Protein AF-X1RW38-F1 (afdb_monomer)

Mean predicted aligned error: 13.49 Å

Secondary structure (DSSP, 8-state):
-B-TTSSBS-------STTHHHHHGGG-EEEEEEE--TT-TT-PPEEEEEEE---PPPP-------TTT----------S--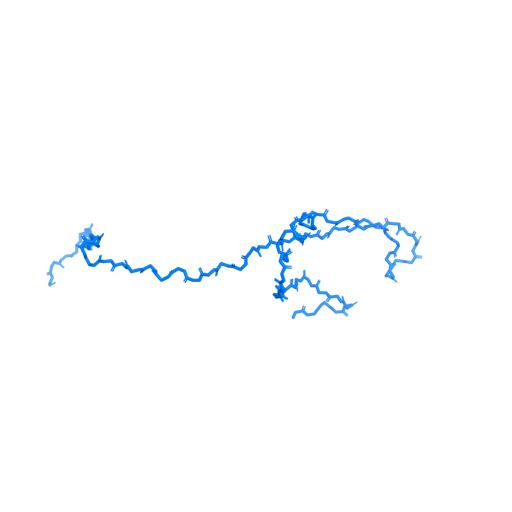--

Nearest PDB structures (foldseek):
  9d7s-assembly2_2w  TM=7.786E-01  e=2.159E-04  Thermus thermophilus HB8
  4v63-assembly1_AX  TM=7.822E-01  e=9.190E-04  Thermus thermophilus HB27
  5u4j-assembly1_v  TM=9.010E-01  e=2.641E-02  Escherichia coli
  5mgp-assembly1_z  TM=6.273E-01  e=1.900E-02  Escherichia coli

Fold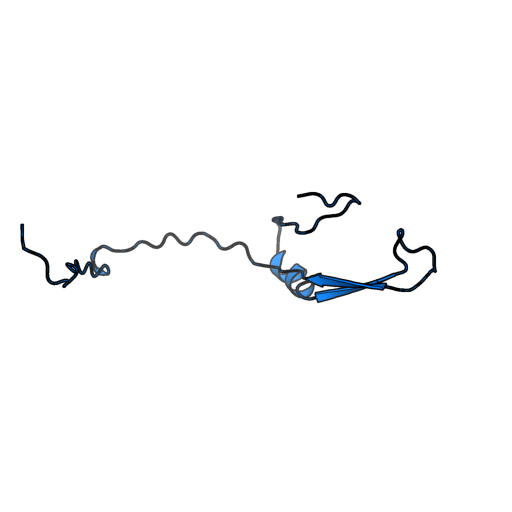seek 3Di:
DADPVGDDPDDDDDDDDPCVLVVCVVVFAKDKDWAQDPPDPPRDIDIDIDGDDGDDDDDPDPPPPDPVNDPDDDDDPPDPDDDD

pLDDT: mean 77.96, std 13.94, range [40.59, 95.38]

Structure (mmCIF, N/CA/C/O backbone):
data_AF-X1RW38-F1
#
_entry.id   AF-X1RW38-F1
#
loop_
_atom_site.group_PDB
_atom_site.id
_atom_site.type_symbol
_atom_site.label_atom_id
_atom_site.label_alt_id
_atom_site.label_comp_id
_atom_site.label_asym_id
_atom_site.label_entity_id
_atom_site.label_seq_id
_atom_site.pdbx_PDB_ins_code
_atom_site.Cartn_x
_atom_site.Cartn_y
_atom_site.Cartn_z
_atom_site.occupancy
_atom_site.B_iso_or_equiv
_atom_site.auth_seq_id
_atom_site.auth_comp_id
_atom_site.auth_asym_id
_atom_site.auth_atom_id
_atom_site.pdbx_PDB_model_num
ATOM 1 N N . TYR A 1 1 ? -13.256 -2.087 -15.136 1.00 46.09 1 TYR A N 1
ATOM 2 C CA . TYR A 1 1 ? -12.377 -1.039 -15.691 1.00 46.09 1 TYR A CA 1
ATOM 3 C C . TYR A 1 1 ? -11.016 -1.648 -16.026 1.00 46.09 1 TYR A C 1
ATOM 5 O O . TYR A 1 1 ? -10.115 -1.621 -15.200 1.00 46.09 1 TYR A O 1
ATOM 13 N N . SER A 1 2 ? -10.885 -2.285 -17.190 1.00 44.66 2 SER A N 1
ATOM 14 C CA . SER A 1 2 ? -9.631 -2.886 -17.671 1.00 44.66 2 SER A CA 1
ATOM 15 C C . SER A 1 2 ? -8.930 -1.917 -18.617 1.00 44.66 2 SER A C 1
ATOM 17 O O . SER A 1 2 ? -9.574 -1.363 -19.504 1.00 44.66 2 SER A O 1
ATOM 19 N N . THR A 1 3 ? -7.630 -1.694 -18.441 1.00 65.12 3 THR A N 1
ATOM 20 C CA . THR A 1 3 ? -6.818 -0.982 -19.436 1.00 65.12 3 THR A CA 1
ATOM 21 C C . THR A 1 3 ? -6.563 -1.884 -20.644 1.00 65.12 3 THR A C 1
ATOM 23 O O . THR A 1 3 ? -6.279 -3.068 -20.472 1.00 65.12 3 THR A O 1
ATOM 26 N N . ASP A 1 4 ? -6.605 -1.319 -21.856 1.00 60.03 4 ASP A N 1
ATOM 27 C CA . ASP A 1 4 ? -6.486 -2.024 -23.153 1.00 60.03 4 ASP A CA 1
ATOM 28 C C . ASP A 1 4 ? -5.220 -2.888 -23.331 1.00 60.03 4 ASP A C 1
ATOM 30 O O . ASP A 1 4 ? -5.103 -3.642 -24.292 1.00 60.03 4 ASP A O 1
ATOM 34 N N . ARG A 1 5 ? -4.244 -2.795 -22.420 1.00 65.62 5 ARG A N 1
ATOM 35 C CA . ARG A 1 5 ? -2.966 -3.529 -22.475 1.00 65.62 5 ARG A CA 1
ATOM 36 C C . ARG A 1 5 ? -2.751 -4.467 -21.280 1.00 65.62 5 ARG A C 1
ATOM 38 O O . ARG A 1 5 ? -1.622 -4.874 -21.019 1.00 65.62 5 ARG A O 1
ATOM 45 N N . GLY A 1 6 ? -3.823 -4.800 -20.557 1.00 71.44 6 GLY A N 1
ATOM 46 C CA . GLY A 1 6 ? -3.763 -5.554 -19.306 1.00 71.44 6 GLY A CA 1
ATOM 47 C C . GLY A 1 6 ? -3.428 -4.670 -18.102 1.00 71.44 6 GLY A C 1
ATOM 48 O O . GLY A 1 6 ? -2.988 -3.526 -18.240 1.00 71.44 6 GLY A O 1
ATOM 49 N N . GLY A 1 7 ? -3.679 -5.198 -16.905 1.00 77.06 7 GLY A N 1
ATOM 50 C CA . GLY A 1 7 ? -3.530 -4.476 -15.640 1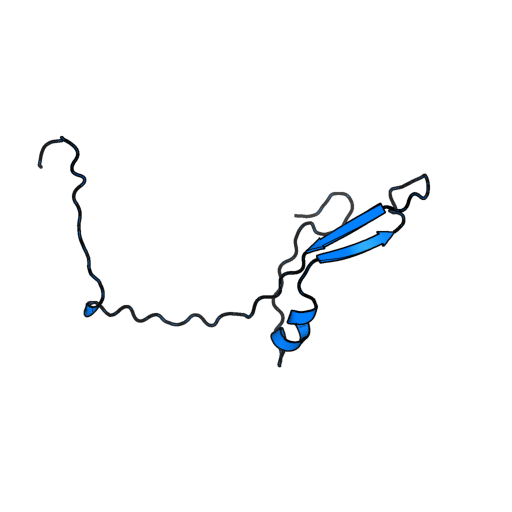.00 77.06 7 GLY A CA 1
ATOM 51 C C . GLY A 1 7 ? -4.814 -3.798 -15.154 1.00 77.06 7 GLY A C 1
ATOM 52 O O . GLY A 1 7 ? -5.810 -3.691 -15.874 1.00 77.06 7 GLY A O 1
ATOM 53 N N . PHE A 1 8 ? -4.774 -3.360 -13.898 1.00 82.94 8 PHE A N 1
ATOM 54 C CA . PHE A 1 8 ? -5.862 -2.661 -13.225 1.00 82.94 8 PHE A CA 1
ATOM 55 C C . PHE A 1 8 ? -5.418 -1.236 -12.919 1.00 82.94 8 PHE A C 1
ATOM 57 O O . PHE A 1 8 ? -4.307 -1.027 -12.434 1.00 82.94 8 PHE A O 1
ATOM 64 N N . ARG A 1 9 ? -6.288 -0.257 -13.191 1.00 85.00 9 ARG A N 1
ATOM 65 C CA . ARG A 1 9 ? -6.071 1.120 -12.729 1.00 85.00 9 ARG A CA 1
ATOM 66 C C . ARG A 1 9 ? -6.218 1.202 -11.208 1.00 85.00 9 ARG A C 1
ATOM 68 O O . ARG A 1 9 ? -5.411 1.848 -10.556 1.00 85.00 9 ARG A O 1
ATOM 75 N N . GLU A 1 10 ? -7.232 0.522 -10.678 1.00 87.50 10 GLU A N 1
ATOM 76 C CA . GLU A 1 10 ? -7.600 0.480 -9.264 1.00 87.50 10 GLU A CA 1
ATOM 77 C C . GLU A 1 10 ? -8.117 -0.920 -8.921 1.00 87.50 10 GLU A C 1
ATOM 79 O O . GLU A 1 10 ? -8.741 -1.580 -9.759 1.00 87.50 10 GLU A O 1
ATOM 84 N N . LEU A 1 11 ? -7.851 -1.370 -7.696 1.00 88.94 11 LEU A N 1
ATOM 85 C CA . LEU A 1 11 ? -8.290 -2.662 -7.184 1.00 88.94 11 LEU A CA 1
ATOM 86 C C . LEU A 1 11 ? -8.610 -2.524 -5.691 1.00 88.94 11 LEU A C 1
ATOM 88 O O . LEU A 1 11 ? -7.758 -2.114 -4.907 1.00 88.94 11 LEU A O 1
ATOM 92 N N . ILE A 1 12 ? -9.847 -2.852 -5.320 1.00 90.69 12 ILE A N 1
ATOM 93 C CA . ILE A 1 12 ? -10.358 -2.801 -3.946 1.00 90.69 12 ILE A CA 1
ATOM 94 C C . ILE A 1 12 ? -10.760 -4.221 -3.563 1.00 90.69 12 ILE A C 1
ATOM 96 O O . ILE A 1 12 ? -11.477 -4.888 -4.308 1.00 90.69 12 ILE A O 1
ATOM 100 N N . PHE A 1 13 ? -10.277 -4.692 -2.421 1.00 89.25 13 PHE A N 1
ATOM 101 C CA . PHE A 1 13 ? -10.543 -6.034 -1.922 1.00 89.25 13 PHE A CA 1
ATOM 102 C C . PHE A 1 13 ? -10.534 -6.031 -0.396 1.00 89.25 13 PHE A C 1
ATOM 104 O O . PHE A 1 13 ? -9.867 -5.209 0.229 1.00 89.25 13 PHE A O 1
ATOM 111 N N . ALA A 1 14 ? -11.274 -6.967 0.192 1.00 89.88 14 ALA A N 1
ATOM 112 C CA . ALA A 1 14 ? -11.303 -7.188 1.629 1.00 89.88 14 ALA A CA 1
ATOM 113 C C . ALA A 1 14 ? -10.523 -8.464 1.967 1.00 89.88 14 ALA A C 1
ATOM 115 O O . ALA A 1 14 ? -10.681 -9.487 1.298 1.00 89.88 14 ALA A O 1
ATOM 116 N N . ILE A 1 15 ? -9.700 -8.411 3.015 1.00 88.31 15 ILE A N 1
AT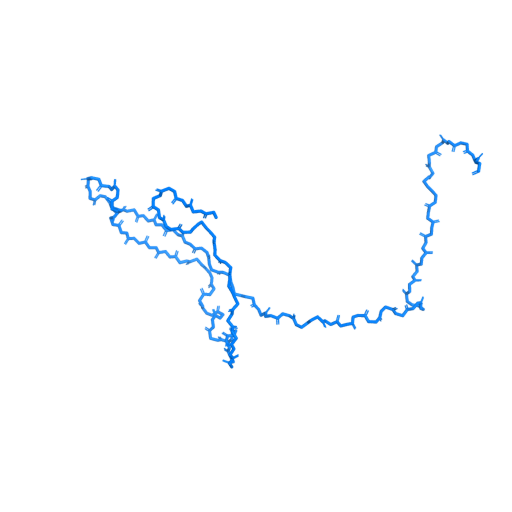OM 117 C CA . ILE A 1 15 ? -9.001 -9.578 3.562 1.00 88.31 15 ILE A CA 1
ATOM 118 C C . ILE A 1 15 ? -9.564 -9.863 4.951 1.00 88.31 15 ILE A C 1
ATOM 120 O O . ILE A 1 15 ? -9.520 -9.005 5.827 1.00 88.31 15 ILE A O 1
ATOM 124 N N . LYS A 1 16 ? -10.037 -11.095 5.161 1.00 87.62 16 LYS A N 1
ATOM 125 C CA . LYS A 1 16 ? -10.528 -11.579 6.457 1.00 87.62 16 LYS A CA 1
ATOM 126 C C . LYS A 1 16 ? -9.520 -12.542 7.075 1.00 87.62 16 LYS A C 1
ATOM 128 O O . LYS A 1 16 ? -9.024 -13.440 6.398 1.00 87.62 16 LYS A O 1
ATOM 133 N N . GLY A 1 17 ? -9.224 -12.370 8.359 1.00 87.19 17 GLY A N 1
ATOM 134 C CA . GLY A 1 17 ? -8.264 -13.200 9.083 1.00 87.19 17 GLY A CA 1
ATOM 135 C C . GLY A 1 17 ? -7.843 -12.581 10.414 1.00 87.19 17 GLY A C 1
ATOM 136 O O . GLY A 1 17 ? -8.274 -11.484 10.765 1.00 87.19 17 GLY A O 1
ATOM 137 N N . LYS A 1 18 ? -6.981 -13.278 11.159 1.00 86.12 18 LYS A N 1
ATOM 138 C CA . LYS A 1 18 ? -6.414 -12.755 12.410 1.00 86.12 18 LYS A CA 1
ATOM 139 C C . LYS A 1 18 ? -5.298 -11.755 12.113 1.00 86.12 18 LYS A C 1
ATOM 141 O O . LYS A 1 18 ? -4.476 -12.002 11.237 1.00 86.12 18 LYS A O 1
ATOM 146 N N . GLU A 1 19 ? -5.289 -10.640 12.845 1.00 85.94 19 GLU A N 1
ATOM 147 C CA . GLU A 1 19 ? -4.219 -9.624 12.825 1.00 85.94 19 GLU A CA 1
ATOM 148 C C . GLU A 1 19 ? -3.881 -9.061 11.427 1.00 85.94 19 GLU A C 1
ATOM 150 O O . GLU A 1 19 ? -2.791 -8.543 11.194 1.00 85.94 19 GLU A O 1
ATOM 155 N N . VAL A 1 20 ? -4.834 -9.115 10.488 1.00 89.62 20 VAL A N 1
ATOM 156 C CA . VAL A 1 20 ? -4.643 -8.709 9.084 1.00 89.62 20 VAL A CA 1
ATOM 157 C C . VAL A 1 20 ? -4.185 -7.258 8.977 1.00 89.62 20 VAL A C 1
ATOM 159 O O . VAL A 1 20 ? -3.193 -6.973 8.309 1.00 89.62 20 VAL A O 1
ATOM 162 N N . PHE A 1 21 ? -4.866 -6.346 9.675 1.00 87.56 21 PHE A N 1
ATOM 163 C CA . PHE A 1 21 ? -4.502 -4.930 9.666 1.00 87.56 21 PHE A CA 1
ATOM 164 C C . PHE A 1 21 ? -3.107 -4.687 10.257 1.00 87.56 21 PHE A C 1
ATOM 166 O O . PHE A 1 21 ? -2.350 -3.890 9.712 1.00 87.56 21 PHE A O 1
ATOM 173 N N . SER A 1 22 ? -2.743 -5.402 11.328 1.00 88.12 22 SER A N 1
ATOM 174 C CA . SER A 1 22 ? -1.429 -5.275 11.975 1.00 88.12 22 SER A CA 1
ATOM 175 C C . SER A 1 22 ? -0.296 -5.599 11.000 1.00 88.12 22 SER A C 1
ATOM 177 O O . SER A 1 22 ? 0.662 -4.840 10.881 1.00 88.12 22 SER A O 1
ATOM 179 N N . ASN A 1 23 ? -0.458 -6.679 10.231 1.00 89.69 23 ASN A N 1
ATOM 180 C CA . ASN A 1 23 ? 0.537 -7.112 9.256 1.00 89.69 23 ASN A CA 1
ATOM 181 C C . ASN A 1 23 ? 0.567 -6.211 8.012 1.00 89.69 23 ASN A C 1
ATOM 183 O O . ASN A 1 23 ? 1.635 -5.793 7.574 1.00 89.69 23 ASN A O 1
ATOM 187 N N . LEU A 1 24 ? -0.597 -5.874 7.449 1.00 90.25 24 LEU A N 1
ATOM 188 C CA . LEU A 1 24 ? -0.678 -5.141 6.181 1.00 90.25 24 LEU A CA 1
ATOM 189 C C . LEU A 1 24 ? -0.473 -3.633 6.323 1.00 90.25 24 LEU A C 1
ATOM 191 O O . LEU A 1 24 ? -0.146 -2.972 5.343 1.00 90.25 24 LEU A O 1
ATOM 195 N N . ARG A 1 25 ? -0.613 -3.064 7.525 1.00 88.44 25 ARG A N 1
ATOM 196 C CA . ARG A 1 25 ? -0.349 -1.640 7.781 1.00 88.44 25 ARG A CA 1
ATOM 197 C C . ARG A 1 25 ? 1.017 -1.194 7.249 1.00 88.44 25 ARG A C 1
ATOM 199 O O . ARG A 1 25 ? 1.135 -0.072 6.757 1.00 88.44 25 ARG A O 1
ATOM 206 N N . TYR A 1 26 ? 2.033 -2.047 7.356 1.00 90.56 26 TYR A N 1
ATOM 207 C CA . TYR A 1 26 ? 3.395 -1.742 6.910 1.00 90.56 26 TYR A CA 1
ATOM 208 C C . TYR A 1 26 ? 3.555 -1.734 5.385 1.00 90.56 26 TYR A C 1
ATOM 210 O O . TYR A 1 26 ? 4.490 -1.121 4.883 1.00 90.56 26 TYR A O 1
ATOM 218 N N . GLU A 1 27 ? 2.623 -2.350 4.657 1.00 91.38 27 GLU A N 1
ATOM 219 C CA . GLU A 1 27 ? 2.575 -2.330 3.191 1.00 91.38 27 GLU A CA 1
ATOM 220 C C . GLU A 1 27 ? 1.886 -1.070 2.647 1.00 91.38 27 GLU A C 1
ATOM 222 O O . GLU A 1 27 ? 1.869 -0.838 1.436 1.00 91.38 27 GLU A O 1
ATOM 227 N N . SER A 1 28 ? 1.302 -0.240 3.519 1.00 91.25 28 SER A N 1
ATOM 228 C CA . SER A 1 28 ? 0.701 1.026 3.103 1.00 91.25 28 SER A CA 1
ATOM 229 C C . SER A 1 28 ? 1.760 2.035 2.651 1.00 91.25 28 SER A C 1
ATOM 231 O O . SER A 1 28 ? 2.857 2.119 3.204 1.00 91.25 28 SER A O 1
ATOM 233 N N . GLY A 1 29 ? 1.421 2.830 1.637 1.00 92.88 29 GLY A N 1
ATOM 234 C CA . GLY A 1 29 ? 2.291 3.870 1.096 1.00 92.88 29 GLY A CA 1
ATOM 235 C C . GLY A 1 29 ? 2.538 3.736 -0.402 1.00 92.88 29 GLY A C 1
ATOM 236 O O . GLY A 1 29 ? 1.763 3.119 -1.133 1.00 92.88 29 GLY A O 1
ATOM 237 N N . VAL A 1 30 ? 3.606 4.381 -0.873 1.00 95.38 30 VAL A N 1
ATOM 238 C CA . VAL A 1 30 ? 3.959 4.426 -2.297 1.00 95.38 30 VAL A CA 1
ATOM 239 C C . VAL A 1 30 ? 5.017 3.375 -2.598 1.00 95.38 30 VAL A C 1
ATOM 241 O O . VAL A 1 30 ? 6.132 3.431 -2.085 1.00 95.38 30 VAL A O 1
ATOM 24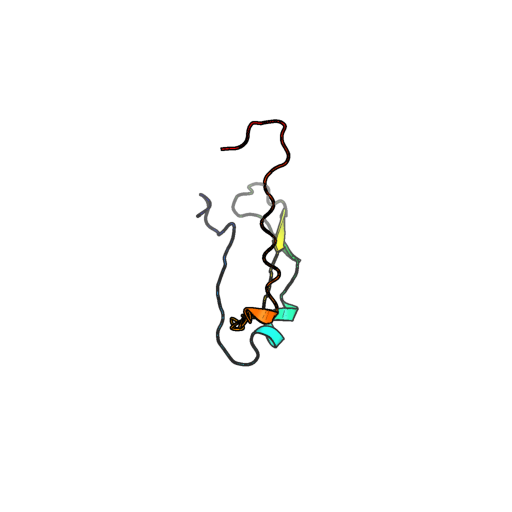4 N N . HIS A 1 31 ? 4.683 2.457 -3.495 1.00 94.25 31 HIS A N 1
ATOM 245 C CA . HIS A 1 31 ? 5.587 1.433 -4.000 1.00 94.25 31 HIS A CA 1
ATOM 246 C C . HIS A 1 31 ? 6.164 1.878 -5.341 1.00 94.25 31 HIS A C 1
ATOM 248 O O . HIS A 1 31 ? 5.441 2.359 -6.217 1.00 94.25 31 HIS A O 1
ATOM 254 N N . ARG A 1 32 ? 7.482 1.729 -5.509 1.00 94.44 32 ARG A N 1
ATOM 255 C CA . ARG A 1 32 ? 8.212 2.166 -6.706 1.00 94.44 32 ARG A CA 1
ATOM 256 C C . ARG A 1 32 ? 8.803 0.969 -7.435 1.00 94.44 32 ARG A C 1
ATOM 258 O O . ARG A 1 32 ? 9.530 0.181 -6.843 1.00 94.44 32 ARG A O 1
ATOM 265 N N . VAL A 1 33 ? 8.566 0.895 -8.741 1.00 92.50 33 VAL A N 1
ATOM 266 C CA . VAL A 1 33 ? 9.145 -0.119 -9.628 1.00 92.50 33 VAL A CA 1
ATOM 267 C C . VAL A 1 33 ? 9.994 0.553 -10.697 1.00 92.50 33 VAL A C 1
ATOM 269 O O . VAL A 1 33 ? 9.594 1.559 -11.280 1.00 92.50 33 VAL A O 1
ATOM 272 N N . GLN A 1 34 ? 11.162 -0.021 -10.970 1.00 91.62 34 GLN A N 1
ATOM 273 C CA . GLN A 1 34 ? 12.025 0.371 -12.079 1.00 91.62 34 GLN A CA 1
ATOM 274 C C . GLN A 1 34 ? 12.223 -0.834 -12.985 1.00 91.62 34 GLN A C 1
ATOM 276 O O . GLN A 1 34 ? 12.694 -1.877 -12.539 1.00 91.62 34 GLN A O 1
ATOM 281 N N . ARG A 1 35 ? 11.814 -0.713 -14.246 1.00 89.56 35 ARG A N 1
ATOM 282 C CA . ARG A 1 35 ? 11.912 -1.801 -15.224 1.00 89.56 35 ARG A CA 1
ATOM 283 C C . ARG A 1 35 ? 11.968 -1.262 -16.642 1.00 89.56 35 ARG A C 1
ATOM 285 O O . ARG A 1 35 ? 11.582 -0.123 -16.891 1.00 89.56 35 ARG A O 1
ATOM 292 N N . VAL A 1 36 ? 12.377 -2.110 -17.576 1.00 87.44 36 VAL A N 1
ATOM 293 C CA . VAL A 1 36 ? 12.136 -1.877 -19.002 1.00 87.44 36 VAL A CA 1
ATOM 294 C C . VAL A 1 36 ? 10.691 -2.301 -19.302 1.00 87.44 36 VAL A C 1
ATOM 296 O O . VAL A 1 36 ? 10.338 -3.456 -19.038 1.00 87.44 36 VAL A O 1
ATOM 299 N N . PRO A 1 37 ? 9.811 -1.401 -19.772 1.00 81.06 37 PRO A N 1
ATOM 300 C CA . PRO A 1 37 ? 8.452 -1.777 -20.140 1.00 81.06 37 PRO A CA 1
ATOM 301 C C . PRO A 1 37 ? 8.462 -2.739 -21.327 1.00 81.06 37 PRO A C 1
ATOM 303 O O . PRO A 1 37 ? 9.222 -2.558 -22.271 1.00 81.06 37 PRO A O 1
ATOM 306 N N . LEU A 1 38 ? 7.532 -3.696 -21.342 1.00 76.56 38 LEU A N 1
ATOM 307 C CA . LEU A 1 38 ? 7.339 -4.593 -22.493 1.00 76.56 38 LEU A CA 1
ATOM 308 C C . LEU A 1 38 ? 6.960 -3.839 -23.783 1.00 76.56 38 LEU A C 1
ATOM 310 O O . LEU A 1 38 ? 7.077 -4.381 -24.874 1.00 76.56 38 LEU A O 1
ATOM 314 N N . THR A 1 39 ? 6.491 -2.596 -23.660 1.00 75.12 39 THR A N 1
ATOM 315 C CA . THR A 1 39 ? 6.114 -1.726 -24.779 1.00 75.12 39 THR A CA 1
ATOM 316 C C . THR A 1 39 ? 7.264 -0.858 -25.302 1.00 75.12 39 THR A C 1
ATOM 318 O O . THR A 1 39 ? 7.042 -0.089 -26.230 1.00 75.12 39 THR A O 1
ATOM 321 N N . GLU A 1 40 ? 8.462 -0.939 -24.713 1.00 74.12 40 GLU A N 1
ATOM 322 C CA . GLU A 1 40 ? 9.587 -0.041 -24.997 1.00 74.12 40 GLU A CA 1
ATOM 323 C C . GLU A 1 40 ? 10.625 -0.718 -25.905 1.00 74.12 40 GLU A C 1
ATOM 325 O O . GLU A 1 40 ? 11.281 -1.680 -25.513 1.00 74.12 40 GLU A O 1
ATOM 330 N N . SER A 1 41 ? 10.821 -0.202 -27.119 1.00 71.19 41 SER A N 1
ATOM 331 C CA . SER A 1 41 ? 11.735 -0.808 -28.104 1.00 71.19 41 SER A CA 1
ATOM 332 C C . SER A 1 41 ? 13.212 -0.449 -27.885 1.00 71.19 41 SER A C 1
ATOM 334 O O . SER A 1 41 ? 14.092 -1.148 -28.373 1.00 71.19 41 SER A O 1
ATOM 336 N N . SER A 1 42 ? 13.498 0.628 -27.143 1.00 79.81 42 SER A N 1
ATOM 337 C CA . SER A 1 42 ? 14.858 1.153 -26.931 1.00 79.81 42 SER A CA 1
ATOM 338 C C . SER A 1 42 ? 15.554 0.612 -25.672 1.00 79.81 42 SER A C 1
ATOM 340 O O . SER A 1 42 ? 16.693 0.993 -25.404 1.00 79.81 42 SER A O 1
ATOM 342 N N . GLY A 1 43 ? 14.885 -0.212 -24.858 1.00 79.00 43 GLY A N 1
ATOM 343 C CA . GLY A 1 43 ? 15.462 -0.737 -23.613 1.00 79.00 43 GLY A CA 1
ATOM 344 C C . GLY A 1 43 ? 15.627 0.299 -22.491 1.00 79.00 43 GLY A C 1
ATOM 345 O O . GLY A 1 43 ? 16.403 0.083 -21.561 1.00 79.00 43 GLY A O 1
ATOM 346 N N . ARG A 1 44 ? 14.928 1.439 -22.559 1.00 84.94 44 ARG A N 1
ATOM 347 C CA . ARG A 1 44 ? 15.012 2.493 -21.539 1.00 84.94 44 ARG A CA 1
ATOM 348 C C . ARG A 1 44 ? 14.298 2.058 -20.254 1.00 84.94 44 ARG A C 1
ATOM 350 O O . ARG A 1 44 ? 13.198 1.511 -20.291 1.00 84.94 44 ARG A O 1
ATOM 357 N N . ILE A 1 45 ? 14.918 2.331 -19.105 1.00 86.38 45 ILE A N 1
ATOM 358 C CA . ILE A 1 45 ? 14.319 2.054 -17.793 1.00 86.38 45 ILE A CA 1
ATOM 359 C C . ILE A 1 45 ? 13.267 3.117 -17.489 1.00 86.38 45 ILE A C 1
ATOM 361 O O . ILE A 1 45 ? 13.569 4.311 -17.460 1.00 86.38 45 ILE A O 1
ATOM 365 N N . HIS A 1 46 ? 12.039 2.678 -17.227 1.00 87.38 46 HIS A N 1
ATOM 366 C CA . HIS A 1 46 ? 10.960 3.527 -16.743 1.00 87.38 46 HIS A CA 1
ATOM 367 C C . HIS A 1 46 ? 10.773 3.308 -15.246 1.00 87.38 46 HIS A C 1
ATOM 369 O O . HIS A 1 46 ? 10.858 2.185 -14.743 1.00 87.38 46 HIS A O 1
ATOM 375 N N . THR A 1 47 ? 10.507 4.403 -14.537 1.00 91.25 47 THR A N 1
ATOM 376 C CA . THR A 1 47 ? 10.098 4.360 -13.133 1.00 91.25 47 THR A CA 1
ATOM 377 C C . THR A 1 47 ? 8.581 4.492 -13.076 1.00 91.25 47 THR A C 1
ATOM 379 O O . THR A 1 47 ? 8.021 5.424 -13.648 1.00 91.25 47 THR A O 1
ATOM 382 N N . SER A 1 48 ? 7.917 3.562 -12.401 1.00 90.00 48 SER A N 1
ATOM 383 C CA . SER A 1 48 ? 6.476 3.590 -12.143 1.00 90.00 48 SER A CA 1
ATOM 384 C C . SER A 1 48 ? 6.219 3.587 -10.641 1.00 90.00 48 SER A C 1
ATOM 386 O O . SER A 1 48 ? 7.014 3.043 -9.870 1.00 90.00 48 SER A O 1
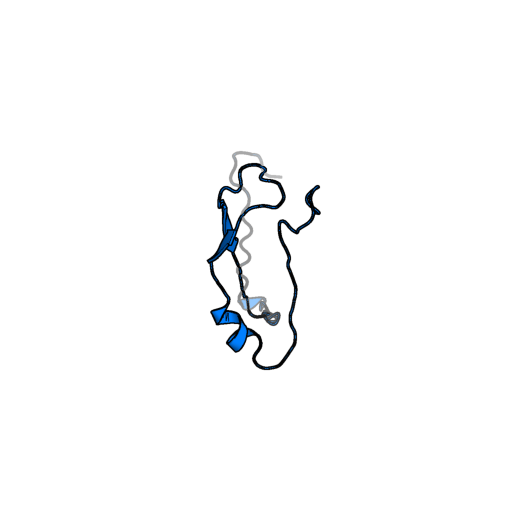ATOM 388 N N . THR A 1 49 ? 5.107 4.186 -10.227 1.00 91.75 49 THR A N 1
ATOM 389 C CA . THR A 1 49 ? 4.669 4.236 -8.830 1.00 91.75 49 THR A CA 1
ATOM 390 C C . THR A 1 49 ? 3.246 3.708 -8.699 1.00 91.75 49 THR A C 1
ATOM 392 O O . THR A 1 49 ? 2.444 3.828 -9.625 1.00 91.75 49 THR A O 1
ATOM 395 N N . VAL A 1 50 ? 2.935 3.120 -7.547 1.00 92.25 50 VAL A N 1
ATOM 396 C CA . VAL A 1 50 ? 1.580 2.714 -7.159 1.00 92.25 50 VAL A CA 1
ATOM 397 C C . VAL A 1 50 ? 1.365 3.045 -5.687 1.00 92.25 50 VAL A C 1
ATOM 399 O O . VAL A 1 50 ? 2.298 2.959 -4.891 1.00 92.25 50 VAL A O 1
ATOM 402 N N . THR A 1 51 ? 0.150 3.448 -5.332 1.00 93.06 51 THR A N 1
ATOM 403 C CA . THR A 1 51 ? -0.226 3.754 -3.950 1.00 93.06 51 THR A CA 1
ATOM 404 C C . THR A 1 51 ? -1.045 2.604 -3.384 1.00 93.06 51 THR A C 1
ATOM 406 O O . THR A 1 51 ? -1.988 2.146 -4.024 1.00 93.06 51 THR A O 1
ATOM 409 N N . VAL A 1 52 ? -0.702 2.168 -2.175 1.00 93.88 52 VAL A N 1
ATOM 410 C CA . VAL A 1 52 ? -1.425 1.143 -1.422 1.00 93.88 52 VAL A CA 1
ATOM 411 C C . VAL A 1 52 ? -2.023 1.787 -0.176 1.00 93.88 52 VAL A C 1
ATOM 413 O O . VAL A 1 52 ? -1.304 2.360 0.644 1.00 93.88 52 VAL A O 1
ATOM 416 N N . ALA A 1 53 ? -3.343 1.689 -0.036 1.00 91.69 53 ALA A N 1
ATOM 417 C CA . ALA A 1 53 ? -4.072 2.111 1.154 1.00 91.69 53 ALA A CA 1
ATOM 418 C C . ALA A 1 53 ? -4.582 0.874 1.901 1.00 91.69 53 ALA A C 1
ATOM 420 O O . ALA A 1 53 ? -5.192 -0.007 1.297 1.00 91.69 53 ALA A O 1
ATOM 421 N N . VAL A 1 54 ? -4.334 0.818 3.211 1.00 89.88 54 VAL A N 1
ATOM 422 C CA . VAL A 1 54 ? -4.800 -0.258 4.094 1.00 89.88 54 VAL A CA 1
ATOM 423 C C . VAL A 1 54 ? -5.647 0.371 5.187 1.00 89.88 54 VAL A C 1
ATOM 425 O O . VAL A 1 54 ? -5.169 1.224 5.934 1.00 89.88 54 VAL A O 1
ATOM 428 N N . LEU A 1 55 ? -6.911 -0.036 5.258 1.00 88.62 55 LEU A N 1
ATOM 429 C CA . LEU A 1 55 ? -7.900 0.477 6.200 1.00 88.62 55 LEU A CA 1
ATOM 430 C C . LEU A 1 55 ? -8.448 -0.697 7.020 1.00 88.62 55 LEU A C 1
ATOM 432 O O . LEU A 1 55 ? -8.653 -1.773 6.449 1.00 88.62 55 LEU A O 1
ATOM 436 N N . PRO A 1 56 ? -8.661 -0.533 8.336 1.00 85.75 56 PRO A N 1
ATOM 437 C CA . PRO A 1 56 ? -9.391 -1.529 9.103 1.00 85.75 56 PRO A CA 1
ATOM 438 C C . PRO A 1 56 ? -10.858 -1.533 8.653 1.00 85.75 56 PRO A C 1
ATOM 440 O O . PRO A 1 56 ? -11.414 -0.481 8.331 1.00 85.75 56 PRO A O 1
ATOM 443 N N . GLU A 1 57 ? -11.481 -2.711 8.629 1.00 80.56 57 GLU A N 1
ATOM 444 C CA . GLU A 1 57 ? -12.937 -2.812 8.504 1.00 80.56 57 GLU A CA 1
ATOM 445 C C . GLU A 1 57 ? -13.535 -2.196 9.777 1.00 80.56 57 GLU A C 1
ATOM 447 O O . GLU A 1 57 ? -13.173 -2.592 10.886 1.00 80.56 57 GLU A O 1
ATOM 452 N N . ALA A 1 58 ? -14.342 -1.147 9.621 1.00 71.44 58 ALA A N 1
ATOM 453 C CA . ALA A 1 58 ? -15.033 -0.519 10.736 1.00 71.44 58 ALA A CA 1
ATOM 454 C C . ALA A 1 58 ? -16.344 -1.268 10.959 1.00 71.44 58 ALA A C 1
ATOM 456 O O . ALA A 1 58 ? -17.137 -1.390 10.025 1.00 71.44 58 ALA A O 1
ATOM 457 N N . ASP A 1 59 ? -16.571 -1.746 12.179 1.00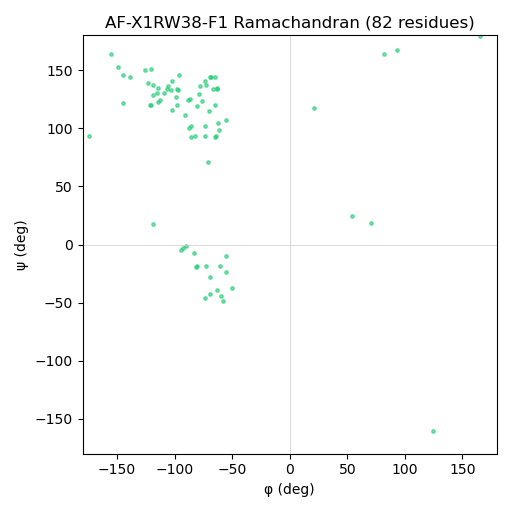 70.50 59 ASP A N 1
ATOM 458 C CA . ASP A 1 59 ? -17.895 -2.217 12.565 1.00 70.50 59 ASP A CA 1
ATOM 459 C C . ASP A 1 59 ? -18.864 -1.029 12.502 1.00 70.50 59 ASP A C 1
ATOM 461 O O . ASP A 1 59 ? -18.550 0.069 12.978 1.00 70.50 59 ASP A O 1
ATOM 465 N N . GLU A 1 60 ? -20.032 -1.232 11.891 1.00 62.50 60 GLU A N 1
ATOM 466 C CA . GLU A 1 60 ? -21.109 -0.249 11.946 1.00 62.50 60 GLU A CA 1
ATOM 467 C C . GLU A 1 60 ? -21.520 -0.095 13.410 1.00 62.50 60 GLU A C 1
ATOM 469 O O . GLU A 1 60 ? -22.158 -0.964 14.002 1.00 62.50 60 GLU A O 1
ATOM 474 N N . ILE A 1 61 ? -21.101 1.009 14.025 1.00 65.94 61 ILE A N 1
ATOM 475 C CA . ILE A 1 61 ? -21.586 1.380 15.345 1.00 65.94 61 ILE A CA 1
ATOM 476 C C . ILE A 1 61 ? -23.037 1.796 15.131 1.00 65.94 61 ILE A C 1
ATOM 478 O O . ILE A 1 61 ? -23.302 2.777 14.434 1.00 65.94 61 ILE A O 1
ATOM 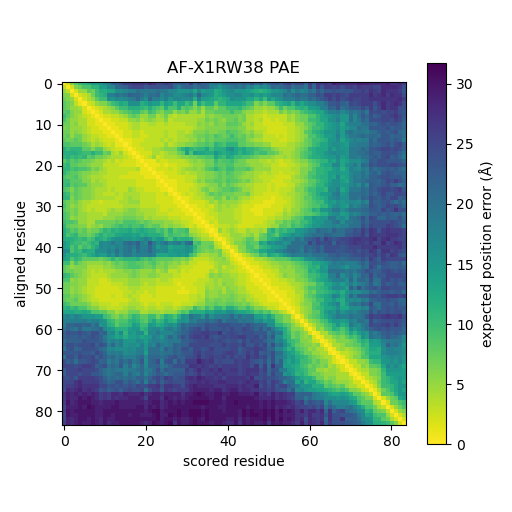482 N N . GLU A 1 62 ? -23.975 1.043 15.696 1.00 59.97 62 GLU A N 1
ATOM 483 C CA . GLU A 1 62 ? -25.378 1.435 15.748 1.00 59.97 62 GLU A CA 1
ATOM 484 C C . GLU A 1 62 ? -25.467 2.692 16.622 1.00 59.97 62 GLU A C 1
ATOM 486 O O . GLU A 1 62 ? -25.479 2.637 17.852 1.00 59.97 62 GLU A O 1
ATOM 491 N N . VAL A 1 63 ? -25.394 3.862 15.987 1.00 67.75 63 VAL A N 1
ATOM 492 C CA . VAL A 1 63 ? -25.554 5.137 16.680 1.00 67.75 63 VAL A CA 1
ATOM 493 C C . VAL A 1 63 ? -27.037 5.266 17.003 1.00 67.75 63 VAL A C 1
ATOM 495 O O . VAL A 1 63 ? -27.824 5.726 16.176 1.00 67.75 63 VAL A O 1
ATOM 498 N N . GLU A 1 64 ? -27.430 4.842 18.204 1.00 67.81 64 GLU A N 1
ATOM 499 C CA . GLU A 1 64 ? -28.742 5.169 18.759 1.00 67.81 64 GLU A CA 1
ATOM 500 C C . GLU A 1 64 ? -28.818 6.685 18.968 1.00 67.81 64 GLU A C 1
ATOM 502 O O . GLU A 1 64 ? -28.392 7.232 19.988 1.00 67.81 64 GLU A O 1
ATOM 507 N N . ILE A 1 65 ? -29.350 7.387 17.971 1.00 69.94 65 ILE A N 1
ATOM 508 C CA . ILE A 1 65 ? -29.676 8.800 18.104 1.00 69.94 65 ILE A CA 1
ATOM 509 C C . ILE A 1 65 ? -30.922 8.888 18.983 1.00 69.94 65 ILE A C 1
ATOM 511 O O . ILE A 1 65 ? -32.045 8.649 18.530 1.00 69.94 65 ILE A O 1
ATOM 515 N N . LYS A 1 66 ? -30.726 9.229 20.258 1.00 75.94 66 LYS A N 1
ATOM 516 C CA . LYS A 1 66 ? -31.839 9.482 21.167 1.00 75.94 66 LYS A CA 1
ATOM 517 C C . LYS A 1 66 ? -32.579 10.744 20.715 1.00 75.94 66 LYS A C 1
ATOM 519 O O . LYS A 1 66 ? -31.936 11.766 20.471 1.00 75.94 66 LYS A O 1
ATOM 524 N N . PRO A 1 67 ? -33.922 10.725 20.651 1.00 70.44 67 PRO A N 1
ATOM 525 C CA . PRO A 1 67 ? -34.722 11.907 20.317 1.00 70.44 67 PRO A CA 1
ATOM 526 C C . PRO A 1 67 ? -34.449 13.115 21.223 1.00 70.44 67 PRO A C 1
ATOM 528 O O . PRO A 1 67 ? -34.670 14.250 20.822 1.00 70.44 67 PRO A O 1
ATOM 531 N N . GLU A 1 68 ? -33.955 12.860 22.433 1.00 76.94 68 GLU A N 1
ATOM 532 C CA . GLU A 1 68 ? -33.593 13.855 23.445 1.00 76.94 68 GLU A CA 1
ATOM 533 C C . GLU A 1 68 ? -32.356 14.687 23.058 1.00 76.94 68 GLU A C 1
ATOM 535 O O . GLU A 1 68 ? -32.265 15.851 23.444 1.00 76.94 68 GLU A O 1
ATOM 540 N N . ASP A 1 69 ? -31.448 14.127 22.250 1.00 71.00 69 ASP A N 1
ATOM 541 C CA . ASP A 1 69 ? -30.230 14.795 21.767 1.00 71.00 69 ASP A CA 1
ATOM 542 C C . ASP A 1 69 ? -30.425 15.449 20.381 1.00 71.00 69 ASP A C 1
ATOM 544 O O . ASP A 1 69 ? -29.542 16.143 19.868 1.00 71.00 69 ASP A O 1
ATOM 548 N N . LEU A 1 70 ? -31.593 15.256 19.756 1.00 69.75 70 LEU A N 1
ATOM 549 C CA . LEU A 1 70 ? -31.935 15.846 18.464 1.00 69.75 70 LEU A CA 1
ATOM 550 C C . LEU A 1 70 ? -32.513 17.249 18.643 1.00 69.75 70 LEU A C 1
ATOM 552 O O . LEU A 1 70 ? -33.700 17.433 18.911 1.00 69.75 70 LEU A O 1
ATOM 556 N N . ARG A 1 71 ? -31.692 18.272 18.390 1.00 74.75 71 ARG A N 1
ATOM 557 C CA . ARG A 1 71 ? -32.204 19.635 18.215 1.00 74.75 71 ARG A CA 1
ATOM 558 C C . ARG A 1 71 ? -32.708 19.825 16.785 1.00 74.75 71 ARG A C 1
ATOM 560 O O . ARG A 1 71 ? -31.944 20.148 15.878 1.00 74.75 71 ARG A O 1
ATOM 567 N N . ILE A 1 72 ? -34.003 19.599 16.584 1.00 73.94 72 ILE A N 1
ATOM 568 C CA . ILE A 1 72 ? -34.667 19.802 15.292 1.00 73.94 72 ILE A CA 1
ATOM 569 C C . ILE A 1 72 ? -35.098 21.266 15.184 1.00 73.94 72 ILE A C 1
ATOM 571 O O . ILE A 1 72 ? -36.189 21.645 15.606 1.00 73.94 72 ILE A O 1
ATOM 575 N N . ASP A 1 73 ? -34.239 22.096 14.597 1.00 75.12 73 ASP A N 1
ATOM 576 C CA . ASP A 1 73 ? -34.588 23.475 14.262 1.00 75.12 73 ASP A CA 1
ATOM 577 C C . ASP A 1 73 ? -35.153 23.532 12.836 1.00 75.12 73 ASP A C 1
ATOM 579 O O . ASP A 1 73 ? -34.440 23.338 11.851 1.00 75.12 73 ASP A O 1
ATOM 583 N N . THR A 1 74 ? -36.450 23.816 12.707 1.00 69.50 74 THR A N 1
ATOM 584 C CA . THR A 1 74 ? -37.073 24.050 11.396 1.00 69.50 74 THR A CA 1
ATOM 585 C C . THR A 1 74 ? -36.930 25.522 11.027 1.00 69.50 74 THR A C 1
ATOM 587 O O . THR A 1 74 ? -37.680 26.377 11.502 1.00 69.50 74 THR A O 1
ATOM 590 N N . PHE A 1 75 ? -35.962 25.841 10.169 1.00 67.25 75 PHE A N 1
ATOM 591 C CA . PHE A 1 75 ? -35.818 27.187 9.623 1.00 67.25 75 PHE A CA 1
ATOM 592 C C . PHE A 1 75 ? -36.654 27.338 8.352 1.00 67.25 75 PHE A C 1
ATOM 594 O O . PHE A 1 75 ? -36.468 26.609 7.382 1.00 67.25 75 PHE A O 1
ATOM 601 N N . HIS A 1 76 ? -37.538 28.335 8.334 1.00 64.94 76 HIS A N 1
ATOM 602 C CA . HIS A 1 76 ? -38.124 28.825 7.090 1.00 64.94 76 HIS A CA 1
ATOM 603 C C . HIS A 1 76 ? -37.095 29.741 6.429 1.00 64.94 76 HIS A C 1
ATOM 605 O O . HIS A 1 76 ? -36.554 30.643 7.077 1.00 64.94 76 HIS A O 1
ATOM 611 N N . SER A 1 77 ? -36.802 29.514 5.152 1.00 59.44 77 SER A N 1
ATOM 612 C CA . SER A 1 77 ? -35.943 30.390 4.360 1.00 59.44 77 SER A CA 1
ATOM 613 C C . SER A 1 77 ? -36.490 31.818 4.414 1.00 59.44 77 SER A C 1
ATOM 615 O O . SER A 1 77 ? -37.511 32.117 3.801 1.00 59.44 77 SER A O 1
ATOM 617 N N . ARG A 1 78 ? -35.819 32.711 5.156 1.00 57.06 78 ARG A N 1
ATOM 618 C CA . ARG A 1 78 ? -36.084 34.157 5.137 1.00 57.06 78 ARG A CA 1
ATOM 619 C C . ARG A 1 78 ? -35.595 34.7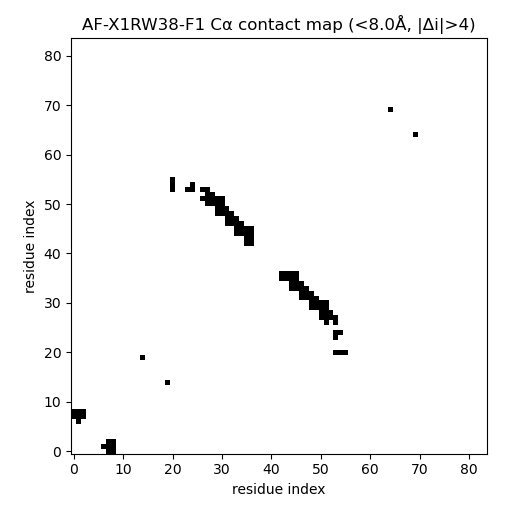41 3.809 1.00 57.06 78 ARG A C 1
ATOM 621 O O . ARG A 1 78 ? -34.585 35.432 3.754 1.00 57.06 78 ARG A O 1
ATOM 628 N N . GLY A 1 79 ? -36.307 34.426 2.736 1.00 55.72 79 GLY A N 1
ATOM 629 C CA . GLY A 1 79 ? -36.367 35.239 1.529 1.00 55.72 79 GLY A CA 1
ATOM 630 C C . GLY A 1 79 ? -37.610 36.122 1.609 1.00 55.72 79 GLY A C 1
ATOM 631 O O . GLY A 1 79 ? -38.624 35.712 2.170 1.00 55.72 79 GLY A O 1
ATOM 632 N N . ALA A 1 80 ? -37.545 37.343 1.082 1.00 56.81 80 ALA A N 1
ATOM 633 C CA . ALA A 1 80 ? -38.735 38.167 0.906 1.00 56.81 80 ALA A CA 1
ATOM 634 C C . ALA A 1 80 ? -39.701 37.450 -0.056 1.00 56.81 80 ALA A C 1
ATOM 636 O O . ALA A 1 80 ? -39.507 37.478 -1.267 1.00 56.81 80 ALA A O 1
ATOM 637 N N . GLY A 1 81 ? -40.708 36.767 0.485 1.00 52.91 81 GLY A N 1
ATOM 638 C CA . GLY A 1 81 ? -41.661 36.006 -0.314 1.00 52.91 81 GLY A CA 1
ATOM 639 C C . GLY A 1 81 ? -42.785 35.435 0.539 1.00 52.91 81 GLY A C 1
ATOM 640 O O . GLY A 1 81 ? -42.621 34.372 1.116 1.00 52.91 81 GLY A O 1
ATOM 641 N N . GLY A 1 82 ? -43.874 36.208 0.616 1.00 49.53 82 GLY A N 1
ATOM 642 C CA . GLY A 1 82 ? -45.256 35.864 0.981 1.00 49.53 82 GLY A CA 1
ATOM 643 C C . GLY A 1 82 ? -45.519 34.591 1.785 1.00 49.53 82 GLY A C 1
ATOM 644 O O . GLY A 1 82 ? -45.351 33.487 1.282 1.00 49.53 82 GLY A O 1
ATOM 645 N N . GLY A 1 83 ? -46.058 34.767 2.993 1.00 40.59 83 GLY A N 1
ATOM 646 C CA . GLY A 1 83 ? -46.684 33.681 3.736 1.00 40.59 83 GLY A CA 1
ATOM 647 C C . GLY A 1 83 ? -47.907 33.119 3.008 1.00 40.59 83 GLY A C 1
ATOM 648 O O . GLY A 1 83 ? -48.759 33.882 2.550 1.00 40.59 83 GLY A O 1
ATOM 649 N N . PHE A 1 84 ? -47.966 31.793 2.964 1.00 42.66 84 PHE A N 1
ATOM 650 C CA . PHE A 1 84 ? -49.165 30.967 2.881 1.00 42.66 84 PHE A CA 1
ATOM 651 C C . PHE A 1 84 ? -48.961 29.776 3.813 1.00 42.66 84 PHE A C 1
ATOM 653 O O . PHE A 1 84 ? -47.809 29.286 3.872 1.00 42.66 84 PHE A O 1
#

Sequence (84 aa):
YSTDRGGFRELIFAIKGKEVFSNLRYESGVHRVQRVPLTESSGRIHTSTVTVAVLPEADEIEVEIKPEDLRIDTFHSRGAGGGF

Solvent-accessible surface area (backbone atoms only — not comparable to full-atom values): 6157 Å² total; per-residue (Å²): 126,74,47,98,83,63,66,66,86,74,88,87,83,86,85,88,71,84,66,47,59,73,64,45,51,76,67,41,44,79,50,77,48,76,43,62,51,96,87,50,92,83,68,57,76,43,78,49,78,48,79,40,88,68,77,74,88,75,78,85,74,84,76,80,78,52,74,88,77,56,84,84,80,87,77,77,81,90,58,99,70,78,92,129

Radius of gyration: 25.66 Å; Cα contacts (8 Å, |Δi|>4): 54; chains: 1; bounding box: 65×51×52 Å

Organism: NCBI:txid412755

InterPro domains:
  IPR005139 Peptide chain release factor [PF03462] (3-52)
  IPR045853 Peptide chain release factor class I superfamily [SSF75620] (2-83)
  IPR050057 Prokaryotic/Mitochondrial Release Factor [PTHR43804] (3-82)